Protein AF-A0A3D3NDR7-F1 (afdb_monomer_lite)

Sequence (93 aa):
GLAALLACQREIGSRRASLPYDIDGVVYKVDDLAAQERLGFVSRAPRFALAHKFPAAEALTEVLDISLQVGRTGALTPVARLAPVFVGGVTVT

Foldseek 3Di:
DVVVVVVVFVVVVVCQVVDPDHDFTDKDFDPDPVVQVVQADDPPGGRGMDTDGDDFFDDDWDFPDWDWDQDPVRDTDIDTDTDWDDGPHDTGD

Secondary structure (DSSP, 8-state):
-HHHHHHHHHHHHHHGGGSSS---EEEEE-S-HHHHHHH-EETTEESSEEEEEPPPP-----EEEEEEEE-TTS-EEEEEEE--EEETTEEE-

Radius of gyration: 20.39 Å; chains: 1; bounding box: 39×40×47 Å

pLDDT: mean 93.77, std 5.24, range [74.06, 98.19]

Structure (mmCIF, N/CA/C/O backbone):
data_AF-A0A3D3NDR7-F1
#
_entry.id   AF-A0A3D3NDR7-F1
#
loop_
_atom_site.group_PDB
_atom_site.id
_atom_site.type_symbol
_atom_site.label_atom_id
_atom_site.label_alt_id
_atom_site.label_comp_id
_atom_site.label_asym_id
_atom_site.label_entity_id
_atom_site.label_seq_id
_atom_site.pdbx_PDB_ins_code
_atom_site.Cartn_x
_atom_site.Cartn_y
_atom_site.Cartn_z
_atom_site.occupancy
_atom_site.B_iso_or_equiv
_atom_site.auth_seq_id
_atom_site.auth_comp_id
_atom_site.auth_asym_id
_atom_site.auth_atom_id
_atom_site.pdbx_PDB_model_num
ATOM 1 N N . GLY A 1 1 ? 1.282 -3.878 -22.451 1.00 88.62 1 GLY A N 1
ATOM 2 C CA . GLY A 1 1 ? 0.176 -2.891 -22.509 1.00 88.62 1 GLY A CA 1
ATOM 3 C C . GLY A 1 1 ? -0.692 -2.973 -21.260 1.00 88.62 1 GLY A C 1
ATOM 4 O O . GLY A 1 1 ? -0.471 -3.869 -20.455 1.00 88.62 1 GLY A O 1
ATOM 5 N N . LEU A 1 2 ? -1.675 -2.076 -21.091 1.00 93.00 2 LEU A N 1
ATOM 6 C CA . LEU A 1 2 ? -2.481 -1.948 -19.859 1.00 93.00 2 LEU A CA 1
ATOM 7 C C . LEU A 1 2 ? -3.135 -3.262 -19.397 1.00 93.00 2 LEU A C 1
ATOM 9 O O . LEU A 1 2 ? -3.038 -3.611 -18.225 1.00 93.00 2 LEU A O 1
ATOM 13 N N . ALA A 1 3 ? -3.749 -4.017 -20.312 1.00 96.88 3 ALA A N 1
ATOM 14 C CA . ALA A 1 3 ? -4.413 -5.279 -19.977 1.00 96.88 3 ALA A CA 1
ATOM 15 C C . ALA A 1 3 ? -3.466 -6.293 -19.307 1.00 96.88 3 ALA A C 1
ATOM 17 O O . ALA A 1 3 ? -3.857 -6.953 -18.346 1.00 96.88 3 ALA A O 1
ATOM 18 N N . ALA A 1 4 ? -2.212 -6.364 -19.766 1.00 96.38 4 ALA A N 1
ATOM 19 C CA . ALA A 1 4 ? -1.194 -7.241 -19.190 1.00 96.38 4 ALA A CA 1
ATOM 20 C C . ALA A 1 4 ? -0.767 -6.786 -17.785 1.00 96.38 4 ALA A C 1
ATOM 22 O O . ALA A 1 4 ? -0.602 -7.618 -16.899 1.00 96.38 4 ALA A O 1
ATOM 23 N N . LEU A 1 5 ? -0.653 -5.473 -17.554 1.00 96.31 5 LEU A N 1
ATOM 24 C CA . LEU A 1 5 ? -0.354 -4.928 -16.224 1.00 96.31 5 LEU A CA 1
ATOM 25 C C . LEU A 1 5 ? -1.467 -5.276 -15.226 1.00 96.31 5 LEU A C 1
ATOM 27 O O . LEU A 1 5 ? -1.191 -5.785 -14.144 1.00 96.31 5 LEU A O 1
ATOM 31 N N . LEU A 1 6 ? -2.729 -5.085 -15.624 1.00 96.38 6 LEU A N 1
ATOM 32 C CA . LEU A 1 6 ? -3.882 -5.442 -14.795 1.00 96.38 6 LEU A CA 1
ATOM 33 C C . LEU A 1 6 ? -3.980 -6.955 -14.548 1.00 96.38 6 LEU A C 1
ATOM 35 O O . LEU A 1 6 ? -4.378 -7.369 -13.464 1.00 96.38 6 LEU A O 1
ATOM 39 N N . ALA A 1 7 ? -3.626 -7.785 -15.532 1.00 97.12 7 ALA A N 1
ATOM 40 C CA . ALA A 1 7 ? -3.573 -9.234 -15.354 1.00 97.12 7 ALA A CA 1
ATOM 41 C C . ALA A 1 7 ? -2.499 -9.644 -14.335 1.00 97.12 7 ALA A C 1
ATOM 43 O O . ALA A 1 7 ? -2.805 -10.406 -13.423 1.00 97.12 7 ALA A O 1
ATOM 44 N N . CYS A 1 8 ? -1.297 -9.069 -14.433 1.00 95.88 8 CYS A N 1
ATOM 45 C CA . CYS A 1 8 ? -0.207 -9.285 -13.480 1.00 95.88 8 CYS A CA 1
ATOM 46 C C . CYS A 1 8 ? -0.614 -8.900 -12.047 1.00 95.88 8 CYS A C 1
ATOM 48 O O . CYS A 1 8 ? -0.412 -9.676 -11.115 1.00 95.88 8 CYS A O 1
ATOM 50 N N . GLN A 1 9 ? -1.268 -7.747 -11.863 1.00 96.00 9 GLN A N 1
ATOM 51 C CA . GLN A 1 9 ? -1.768 -7.337 -10.546 1.00 96.00 9 GLN A CA 1
ATOM 52 C C . GLN A 1 9 ? -2.770 -8.338 -9.965 1.00 96.00 9 GLN A C 1
ATOM 54 O O . GLN A 1 9 ? -2.662 -8.677 -8.787 1.00 96.00 9 GLN A O 1
ATOM 59 N N . ARG A 1 10 ? -3.703 -8.849 -10.777 1.00 95.62 10 ARG A N 1
ATOM 60 C CA . ARG A 1 10 ? -4.681 -9.849 -10.323 1.00 95.62 10 ARG A CA 1
ATOM 61 C C . ARG A 1 10 ? -4.023 -11.175 -9.969 1.00 95.62 10 ARG A C 1
ATOM 63 O O . ARG A 1 10 ? -4.363 -11.768 -8.949 1.00 95.62 10 ARG A O 1
ATOM 70 N N . GLU A 1 11 ? -3.076 -11.62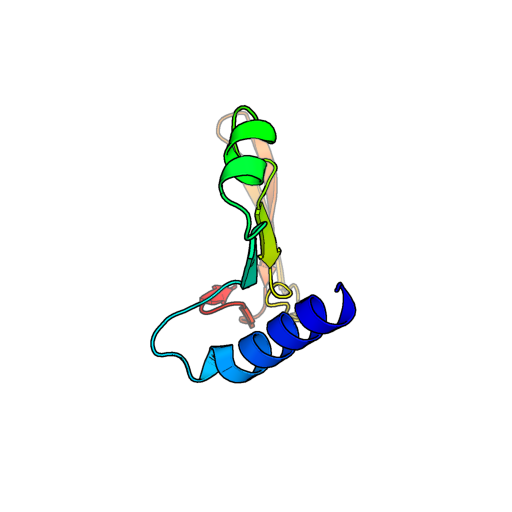4 -10.786 1.00 96.19 11 GLU A N 1
ATOM 71 C CA . GLU A 1 11 ? -2.329 -12.856 -10.539 1.00 96.19 11 GLU A CA 1
ATOM 72 C C . GLU A 1 11 ? -1.546 -12.767 -9.224 1.00 96.19 11 GLU A C 1
ATOM 74 O O . GLU A 1 11 ? -1.707 -13.622 -8.353 1.00 96.19 11 GLU A O 1
ATOM 79 N N . ILE A 1 12 ? -0.771 -11.697 -9.023 1.00 95.75 12 ILE A N 1
ATOM 80 C CA . ILE A 1 12 ? -0.031 -11.476 -7.773 1.00 95.75 12 ILE A CA 1
ATOM 81 C C . ILE A 1 12 ? -1.001 -11.353 -6.589 1.00 95.75 12 ILE A C 1
ATOM 83 O O . ILE A 1 12 ? -0.764 -11.950 -5.540 1.00 95.75 12 ILE A O 1
ATOM 87 N N . GLY A 1 13 ? -2.128 -10.655 -6.768 1.00 93.44 13 GLY A N 1
ATOM 88 C CA . GLY A 1 13 ? -3.183 -10.536 -5.761 1.00 93.44 13 GLY A CA 1
ATOM 89 C C . GLY A 1 13 ? -3.742 -11.887 -5.308 1.00 93.44 13 GLY A C 1
ATOM 90 O O . GLY A 1 13 ? -3.874 -12.113 -4.108 1.00 93.44 13 GLY A O 1
ATOM 91 N N . SER A 1 14 ? -3.988 -12.819 -6.237 1.00 94.38 14 SER A N 1
ATOM 92 C CA . SER A 1 14 ? -4.463 -14.175 -5.908 1.00 94.38 14 SER A CA 1
ATOM 93 C C . SER A 1 14 ? -3.456 -15.000 -5.102 1.00 94.38 14 SER A C 1
ATOM 95 O O . SER A 1 14 ? -3.841 -15.872 -4.326 1.00 94.38 14 SER A O 1
ATOM 97 N N . ARG A 1 15 ? -2.162 -14.697 -5.240 1.00 94.38 15 ARG A N 1
ATOM 98 C CA . ARG A 1 15 ? -1.067 -15.389 -4.549 1.00 94.38 15 ARG A CA 1
ATOM 99 C C . ARG A 1 15 ? -0.668 -14.714 -3.242 1.00 94.38 15 ARG A C 1
ATOM 101 O O . ARG A 1 15 ? 0.105 -15.304 -2.493 1.00 94.38 15 ARG A O 1
ATOM 108 N N . ARG A 1 16 ? -1.205 -13.526 -2.940 1.00 90.62 16 ARG A N 1
ATOM 109 C CA . ARG A 1 16 ? -0.871 -12.721 -1.754 1.00 90.62 16 ARG A CA 1
ATOM 110 C C . ARG A 1 16 ? -0.852 -13.548 -0.468 1.00 90.62 16 ARG A C 1
ATOM 112 O O . ARG A 1 16 ? 0.136 -13.509 0.247 1.00 90.62 16 ARG A O 1
ATOM 119 N N . ALA A 1 17 ? -1.902 -14.330 -0.213 1.00 87.69 17 ALA A N 1
ATOM 120 C CA . ALA A 1 17 ? -2.031 -15.128 1.012 1.00 87.69 17 ALA A CA 1
ATOM 121 C C . ALA A 1 17 ? -1.048 -16.314 1.105 1.00 87.69 17 ALA A C 1
ATOM 123 O O . ALA A 1 17 ? -0.877 -16.883 2.176 1.00 87.69 17 ALA A O 1
ATOM 124 N N . SER A 1 18 ? -0.424 -16.707 -0.011 1.00 93.94 18 SER A N 1
ATOM 125 C CA . SER A 1 18 ? 0.550 -17.808 -0.063 1.00 93.94 18 SER A CA 1
ATOM 126 C C . SER A 1 18 ? 1.997 -17.354 0.129 1.00 93.94 18 SER A C 1
ATOM 128 O O . SER A 1 18 ? 2.894 -18.187 0.254 1.00 93.94 18 SER A O 1
ATOM 130 N N . LEU A 1 19 ? 2.246 -16.043 0.109 1.00 92.44 19 LEU A N 1
ATOM 131 C CA . LEU A 1 19 ? 3.587 -15.506 0.277 1.00 92.44 19 LEU A CA 1
ATOM 132 C C . LEU A 1 19 ? 3.986 -15.554 1.758 1.00 92.44 19 LEU A C 1
ATOM 134 O O . LEU A 1 19 ? 3.152 -15.304 2.625 1.00 92.44 19 LEU A O 1
ATOM 138 N N . PRO A 1 20 ? 5.268 -15.809 2.071 1.00 94.75 20 PRO A N 1
ATOM 139 C CA . PRO A 1 20 ? 5.761 -15.801 3.449 1.00 94.75 20 PRO A CA 1
ATOM 140 C C . PRO A 1 20 ? 5.910 -14.379 4.029 1.00 94.75 20 PRO A C 1
ATOM 142 O O . PRO A 1 20 ? 6.573 -14.191 5.045 1.00 94.75 20 PRO A O 1
ATOM 145 N N . TYR A 1 21 ? 5.355 -13.371 3.356 1.00 90.31 21 TYR A N 1
ATOM 146 C CA . TYR A 1 21 ? 5.414 -11.961 3.716 1.00 90.31 21 TYR A CA 1
ATOM 147 C C . TYR A 1 21 ? 4.188 -11.226 3.173 1.00 90.31 21 TYR A C 1
ATOM 149 O O . TYR A 1 21 ? 3.595 -11.628 2.168 1.00 90.31 21 TYR A O 1
ATOM 157 N N . ASP A 1 22 ? 3.856 -10.105 3.808 1.00 87.25 22 ASP A N 1
ATOM 158 C CA . ASP A 1 22 ? 2.772 -9.243 3.359 1.00 87.25 22 ASP A CA 1
ATOM 159 C C . ASP A 1 22 ? 3.176 -8.389 2.158 1.00 87.25 22 ASP A C 1
ATOM 161 O O . ASP A 1 22 ? 4.273 -7.833 2.077 1.00 87.25 22 ASP A O 1
ATOM 165 N N . ILE A 1 23 ? 2.231 -8.240 1.235 1.00 92.69 23 ILE A N 1
ATOM 166 C CA . ILE A 1 23 ? 2.291 -7.282 0.135 1.00 92.69 23 ILE A CA 1
ATOM 167 C C . ILE A 1 23 ? 1.005 -6.465 0.110 1.00 92.69 23 ILE A C 1
ATOM 169 O O . ILE A 1 23 ? -0.080 -6.977 0.392 1.00 92.69 23 ILE A O 1
ATOM 173 N N . ASP A 1 24 ? 1.114 -5.196 -0.263 1.00 91.31 24 ASP A N 1
ATOM 174 C CA . ASP A 1 24 ? -0.020 -4.271 -0.317 1.00 91.31 24 ASP A CA 1
ATOM 175 C C . ASP A 1 24 ? -0.384 -3.833 -1.742 1.00 91.31 24 ASP A C 1
ATOM 177 O O . ASP A 1 24 ? -1.291 -3.024 -1.928 1.00 91.31 24 ASP A O 1
ATOM 181 N N . GLY A 1 25 ? 0.279 -4.393 -2.755 1.00 94.50 25 GLY A N 1
ATOM 182 C CA . GLY A 1 25 ? 0.016 -4.125 -4.163 1.00 94.50 25 GLY A CA 1
ATOM 183 C C . GLY A 1 25 ? 1.157 -4.562 -5.072 1.00 94.50 25 GLY A C 1
ATOM 184 O O . GLY A 1 25 ? 1.996 -5.383 -4.707 1.00 94.50 25 GLY A O 1
ATOM 185 N N . VAL A 1 26 ? 1.195 -3.960 -6.258 1.00 97.00 26 VAL A N 1
ATOM 186 C CA . VAL A 1 26 ? 2.282 -4.096 -7.235 1.00 97.00 26 VAL A CA 1
ATOM 187 C C . VAL A 1 26 ? 2.817 -2.720 -7.616 1.00 97.00 26 VAL A C 1
ATOM 189 O O . VAL A 1 26 ? 2.102 -1.723 -7.535 1.00 97.00 26 VAL A O 1
ATOM 192 N N . VAL A 1 27 ? 4.068 -2.648 -8.065 1.00 97.75 27 VAL A N 1
ATOM 193 C CA . VAL A 1 27 ? 4.658 -1.408 -8.585 1.00 97.75 27 VAL A CA 1
ATOM 194 C C . VAL A 1 27 ? 4.960 -1.588 -10.063 1.00 97.75 27 VAL A C 1
ATOM 196 O O . VAL A 1 27 ? 5.769 -2.436 -10.432 1.00 97.75 27 VAL A O 1
ATOM 199 N N . TYR A 1 28 ? 4.340 -0.772 -10.910 1.00 97.44 28 TYR A N 1
ATOM 200 C CA . TYR A 1 28 ? 4.695 -0.693 -12.323 1.00 97.44 28 TYR A CA 1
ATOM 201 C C . TYR A 1 28 ? 5.855 0.274 -12.495 1.00 97.44 28 TYR A C 1
ATOM 203 O O . TYR A 1 28 ? 5.832 1.364 -11.925 1.00 97.44 28 TYR A O 1
ATOM 211 N N . LYS A 1 29 ? 6.854 -0.112 -13.287 1.00 97.44 29 LYS A N 1
ATOM 212 C CA . LYS A 1 29 ? 8.012 0.719 -13.618 1.00 97.44 29 LYS A CA 1
ATOM 213 C C . LYS A 1 29 ? 8.198 0.740 -15.128 1.00 97.44 29 LYS A C 1
ATOM 215 O O . LYS A 1 29 ? 7.996 -0.281 -15.783 1.00 97.44 29 LYS A O 1
ATOM 220 N N . VAL A 1 30 ? 8.566 1.896 -15.671 1.00 97.69 30 VAL A N 1
ATOM 221 C CA . VAL A 1 30 ? 9.058 1.989 -17.051 1.00 97.69 30 VAL A CA 1
ATOM 222 C C . VAL A 1 30 ? 10.362 1.202 -17.139 1.00 97.69 30 VAL A C 1
ATOM 224 O O . VAL A 1 30 ? 11.265 1.458 -16.355 1.00 97.69 30 VAL A O 1
ATOM 227 N N . ASP A 1 31 ? 10.452 0.248 -18.059 1.00 97.31 31 ASP A N 1
ATOM 228 C CA . ASP A 1 31 ? 11.597 -0.670 -18.138 1.00 97.31 31 ASP A CA 1
ATOM 229 C C . ASP A 1 31 ? 12.875 0.006 -18.676 1.00 97.31 31 ASP A C 1
ATOM 231 O O . ASP A 1 31 ? 13.967 -0.231 -18.168 1.00 97.31 31 ASP A O 1
ATOM 235 N N . ASP A 1 32 ? 12.737 0.925 -19.640 1.00 98.06 32 ASP A N 1
ATOM 236 C CA . ASP A 1 32 ? 13.864 1.681 -20.208 1.00 98.06 32 ASP A CA 1
ATOM 237 C C . ASP A 1 32 ? 14.492 2.633 -19.173 1.00 98.06 32 ASP A C 1
ATOM 239 O O . ASP A 1 32 ? 13.893 3.640 -18.785 1.00 98.06 32 ASP A O 1
ATOM 243 N N . LEU A 1 33 ? 15.734 2.344 -18.774 1.00 97.44 33 LEU A N 1
ATOM 244 C CA . LEU A 1 33 ? 16.499 3.136 -17.808 1.00 97.44 33 LEU A CA 1
ATOM 245 C C . LEU A 1 33 ? 16.757 4.568 -18.291 1.00 97.44 33 LEU A C 1
ATOM 247 O O . LEU A 1 33 ? 16.634 5.506 -17.505 1.00 97.44 33 LEU A O 1
ATOM 251 N N . ALA A 1 34 ? 17.017 4.766 -19.587 1.00 98.19 34 ALA A N 1
ATOM 252 C CA . ALA A 1 34 ? 17.224 6.106 -20.128 1.00 98.19 34 ALA A CA 1
ATOM 253 C C . ALA A 1 34 ? 15.928 6.930 -20.054 1.00 98.19 34 ALA A C 1
ATOM 255 O O . ALA A 1 34 ? 15.953 8.141 -19.826 1.00 98.19 34 ALA A O 1
ATOM 256 N N . ALA A 1 35 ? 14.766 6.288 -20.216 1.00 97.69 35 ALA A N 1
ATOM 257 C CA . ALA A 1 35 ? 13.481 6.936 -19.977 1.00 97.69 35 ALA A CA 1
ATOM 258 C C . ALA A 1 35 ? 13.265 7.269 -18.497 1.00 97.69 35 ALA A C 1
ATOM 260 O O . ALA A 1 35 ? 12.728 8.339 -18.213 1.00 97.69 35 ALA A O 1
ATOM 261 N N . GLN A 1 36 ? 13.690 6.414 -17.560 1.00 98.12 36 GLN A N 1
ATOM 262 C CA . GLN A 1 36 ? 13.608 6.721 -16.127 1.00 98.12 36 GLN A CA 1
ATOM 263 C C . GLN A 1 36 ? 14.423 7.971 -15.770 1.00 98.12 36 GLN A C 1
ATOM 265 O O . GLN A 1 36 ? 13.897 8.864 -15.104 1.00 98.12 36 GLN A O 1
ATOM 270 N N . GLU A 1 37 ? 15.658 8.077 -16.270 1.00 97.25 37 GLU A N 1
ATOM 271 C CA . GLU A 1 37 ? 16.525 9.248 -16.071 1.00 97.25 37 GLU A CA 1
ATOM 272 C C . GLU A 1 37 ? 15.893 10.527 -16.629 1.00 97.25 37 GLU A C 1
ATOM 274 O O . GLU A 1 37 ? 15.813 11.537 -15.929 1.00 97.25 37 GLU A O 1
ATOM 279 N N . ARG A 1 38 ? 15.365 10.474 -17.862 1.00 97.75 38 ARG A N 1
ATOM 280 C CA . ARG A 1 38 ? 14.670 11.614 -18.488 1.00 97.75 38 ARG A CA 1
ATOM 281 C C . ARG A 1 38 ? 13.401 12.018 -17.737 1.00 97.75 38 ARG A C 1
ATOM 283 O O . ARG A 1 38 ? 13.076 13.201 -17.666 1.00 97.75 38 ARG A O 1
ATOM 290 N N . LEU A 1 39 ? 12.642 11.047 -17.228 1.00 97.62 39 LEU A N 1
ATOM 291 C CA . LEU A 1 39 ? 11.401 11.295 -16.495 1.00 97.62 39 LEU A CA 1
ATOM 292 C C . LEU A 1 39 ? 11.674 11.889 -15.112 1.00 97.62 39 LEU A C 1
ATOM 294 O O . LEU A 1 39 ? 10.921 12.769 -14.687 1.00 97.62 39 LEU A O 1
ATOM 298 N N . GLY A 1 40 ? 12.731 11.432 -14.441 1.00 96.88 40 GLY A N 1
ATOM 299 C CA . GLY A 1 40 ? 13.198 11.952 -13.163 1.00 96.88 40 GLY A CA 1
ATOM 300 C C . GLY A 1 40 ? 12.206 11.773 -12.008 1.00 96.88 40 GLY A C 1
ATOM 301 O O . GLY A 1 40 ? 11.347 10.883 -11.999 1.00 96.88 40 GLY A O 1
ATOM 302 N N . PHE A 1 41 ? 12.336 12.646 -11.010 1.00 97.31 41 PHE A N 1
ATOM 303 C CA . PHE A 1 41 ? 11.607 12.596 -9.743 1.00 97.31 41 PHE A CA 1
ATOM 304 C C . PHE A 1 41 ? 10.871 13.913 -9.485 1.00 97.31 41 PHE A C 1
ATOM 306 O O . PHE A 1 41 ? 11.333 14.987 -9.864 1.00 97.31 41 PHE A O 1
ATOM 313 N N . VAL A 1 42 ? 9.734 13.828 -8.799 1.00 95.00 42 VAL A N 1
ATOM 314 C CA . VAL A 1 42 ? 9.154 14.954 -8.053 1.00 95.00 42 VAL A CA 1
ATOM 315 C C . VAL A 1 42 ? 9.609 14.877 -6.594 1.00 95.00 42 VAL A C 1
ATOM 317 O O . VAL A 1 42 ? 10.207 13.885 -6.182 1.00 95.00 42 VAL A O 1
ATOM 320 N N . SER A 1 43 ? 9.289 15.890 -5.783 1.00 92.25 43 SER A N 1
ATOM 321 C CA . SER A 1 43 ? 9.778 16.042 -4.399 1.00 92.25 43 SER A CA 1
ATOM 322 C C . SER A 1 43 ? 9.603 14.822 -3.484 1.00 92.25 43 SER A C 1
ATOM 324 O O . SER A 1 43 ? 10.299 14.723 -2.477 1.00 92.25 43 SER A O 1
ATOM 326 N N . ARG A 1 44 ? 8.678 13.904 -3.795 1.00 93.19 44 ARG A N 1
ATOM 327 C CA . ARG A 1 44 ? 8.375 12.728 -2.963 1.00 93.19 44 ARG A CA 1
ATOM 328 C C . ARG A 1 44 ? 8.295 11.395 -3.715 1.00 93.19 44 ARG A C 1
ATOM 330 O O . ARG A 1 44 ? 8.031 10.385 -3.072 1.00 93.19 44 ARG A O 1
ATOM 337 N N . ALA A 1 45 ? 8.468 11.363 -5.041 1.00 94.62 45 ALA A N 1
ATOM 338 C CA . ALA A 1 45 ? 8.278 10.133 -5.820 1.00 94.62 45 ALA A CA 1
ATOM 339 C C . ALA A 1 45 ? 8.922 10.183 -7.222 1.00 94.62 45 ALA A C 1
ATOM 341 O O . ALA A 1 45 ? 9.012 11.260 -7.817 1.00 94.62 45 ALA A O 1
ATOM 342 N N . PRO A 1 46 ? 9.327 9.033 -7.794 1.00 97.25 46 PRO A N 1
ATOM 343 C CA . PRO A 1 46 ? 9.702 8.934 -9.206 1.00 97.25 46 PRO A CA 1
ATOM 344 C C . PRO A 1 46 ? 8.499 9.173 -10.126 1.00 97.25 46 PRO A C 1
ATOM 346 O O . PRO A 1 46 ? 7.383 8.764 -9.817 1.00 97.25 46 PRO A O 1
ATOM 349 N N . ARG A 1 47 ? 8.727 9.768 -11.302 1.00 97.50 47 ARG A N 1
ATOM 350 C CA . ARG A 1 47 ? 7.682 9.937 -12.334 1.00 97.50 47 ARG A CA 1
ATOM 351 C C . ARG A 1 47 ? 7.482 8.690 -13.201 1.00 97.50 47 ARG A C 1
ATOM 353 O O . ARG A 1 47 ? 6.467 8.565 -13.875 1.00 97.50 47 ARG A O 1
ATOM 360 N N . PHE A 1 48 ? 8.448 7.776 -13.187 1.00 97.38 48 PHE A N 1
ATOM 361 C CA . PHE A 1 48 ? 8.491 6.574 -14.024 1.00 97.38 48 PHE A CA 1
ATOM 362 C C . PHE A 1 48 ? 7.950 5.310 -13.338 1.00 97.38 48 PHE A C 1
ATOM 364 O O . PHE A 1 48 ? 8.016 4.225 -13.919 1.00 97.38 48 PHE A O 1
ATOM 371 N N . ALA A 1 49 ? 7.450 5.420 -12.105 1.00 97.50 49 ALA A N 1
ATOM 372 C CA . ALA A 1 49 ? 6.904 4.289 -11.368 1.00 97.50 49 ALA A CA 1
ATOM 373 C C . ALA A 1 49 ? 5.595 4.646 -10.661 1.00 97.50 49 ALA A C 1
ATOM 375 O O . ALA A 1 49 ? 5.420 5.766 -10.189 1.00 97.50 49 ALA A O 1
ATOM 376 N N . LEU A 1 50 ? 4.689 3.673 -10.568 1.00 96.12 50 LEU A N 1
ATOM 377 C CA . LEU A 1 50 ? 3.387 3.822 -9.923 1.00 96.12 50 LEU A CA 1
ATOM 378 C C . LEU A 1 50 ? 3.076 2.592 -9.071 1.00 96.12 50 LEU A C 1
ATOM 380 O O . LEU A 1 50 ? 3.132 1.463 -9.558 1.00 96.12 50 LEU A O 1
ATOM 384 N N . ALA A 1 51 ? 2.719 2.821 -7.808 1.00 96.62 51 ALA A N 1
ATOM 385 C CA . ALA A 1 51 ? 2.223 1.779 -6.918 1.00 96.62 51 ALA A CA 1
ATOM 386 C C . ALA A 1 51 ? 0.714 1.580 -7.130 1.00 96.62 51 ALA A C 1
ATOM 388 O O . ALA A 1 51 ? -0.081 2.480 -6.869 1.00 96.62 51 ALA A O 1
ATOM 389 N N . HIS A 1 52 ? 0.321 0.394 -7.585 1.00 95.94 52 HIS A N 1
ATOM 390 C CA . HIS A 1 52 ? -1.065 -0.044 -7.698 1.00 95.94 52 HIS A CA 1
ATOM 391 C C . HIS A 1 52 ? -1.385 -0.945 -6.499 1.00 95.94 52 HIS A C 1
ATOM 393 O O . HIS A 1 52 ? -1.089 -2.142 -6.504 1.00 95.94 52 HIS A O 1
ATOM 399 N N . LYS A 1 53 ? -1.969 -0.341 -5.459 1.00 93.44 53 LYS A N 1
ATOM 400 C CA . LYS A 1 53 ? -2.333 -1.016 -4.206 1.00 93.44 53 LYS A CA 1
ATOM 401 C C . LYS A 1 53 ? -3.495 -1.995 -4.407 1.00 93.44 53 LYS A C 1
ATOM 403 O O . LYS A 1 53 ? -4.374 -1.758 -5.235 1.00 93.44 53 LYS A O 1
ATOM 408 N N . PHE A 1 54 ? -3.511 -3.089 -3.651 1.00 90.56 54 PHE A N 1
ATOM 409 C CA . PHE A 1 54 ? -4.708 -3.917 -3.514 1.00 90.56 54 PHE A CA 1
ATOM 410 C C . PHE A 1 54 ? -5.808 -3.133 -2.789 1.00 90.56 54 PHE A C 1
ATOM 412 O O . PHE A 1 54 ? -5.487 -2.206 -2.039 1.00 90.56 54 PHE A O 1
ATOM 419 N N . PRO A 1 55 ? -7.089 -3.501 -2.979 1.00 84.25 55 PRO A N 1
ATOM 420 C CA . PRO A 1 55 ? -8.162 -2.969 -2.154 1.00 84.25 55 PRO A CA 1
ATOM 421 C C . PRO A 1 55 ? -7.804 -3.099 -0.673 1.00 84.25 55 PRO A C 1
ATOM 423 O O . PRO A 1 55 ? -7.231 -4.115 -0.252 1.00 84.25 55 PRO A O 1
ATOM 426 N N . ALA A 1 56 ? -8.107 -2.055 0.098 1.00 78.62 56 ALA A N 1
ATOM 427 C CA . ALA A 1 56 ? -7.978 -2.124 1.542 1.00 78.62 56 ALA A CA 1
ATOM 428 C C . ALA A 1 56 ? -8.835 -3.286 2.062 1.00 78.62 56 ALA A C 1
ATOM 430 O O . ALA A 1 56 ? -9.868 -3.620 1.480 1.00 78.62 56 ALA A O 1
ATOM 431 N N . ALA A 1 57 ? -8.387 -3.925 3.140 1.00 75.94 57 ALA A N 1
ATOM 432 C CA . ALA A 1 57 ? -9.262 -4.849 3.839 1.00 75.94 57 ALA A CA 1
ATOM 433 C C . ALA A 1 57 ? -10.418 -4.029 4.419 1.00 75.94 57 ALA A C 1
ATOM 435 O O . ALA A 1 57 ? -10.188 -3.097 5.185 1.00 75.94 57 ALA A O 1
ATOM 436 N N . GLU A 1 58 ? -11.638 -4.367 4.029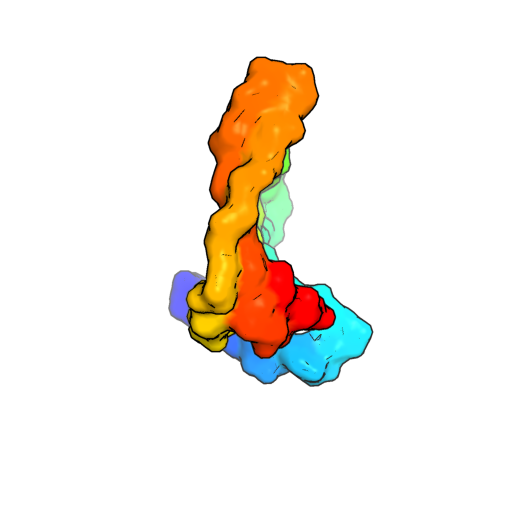 1.00 82.06 58 GLU A N 1
ATOM 437 C CA . GLU A 1 58 ? -12.861 -3.766 4.542 1.00 82.06 58 GLU A CA 1
ATOM 438 C C . GLU A 1 58 ? -13.673 -4.863 5.221 1.00 82.06 58 GLU A C 1
ATOM 440 O O . GLU A 1 58 ? -13.705 -6.006 4.761 1.00 82.06 58 GLU A O 1
ATOM 445 N N . ALA A 1 59 ? -14.320 -4.519 6.329 1.00 85.94 59 ALA A N 1
ATOM 446 C CA . ALA A 1 59 ? -15.240 -5.408 7.012 1.00 85.94 59 ALA A CA 1
ATOM 447 C C . ALA A 1 59 ? -16.424 -4.604 7.541 1.00 85.94 59 ALA A C 1
ATOM 449 O O . ALA A 1 59 ? -16.280 -3.447 7.940 1.00 85.94 59 ALA A O 1
ATOM 450 N N . LEU A 1 60 ? -17.595 -5.232 7.544 1.00 92.31 60 LEU A N 1
ATOM 451 C CA . LEU A 1 60 ? -18.794 -4.673 8.154 1.00 92.31 60 LEU A CA 1
ATOM 452 C C . LEU A 1 60 ? -18.839 -5.087 9.624 1.00 92.31 60 LEU A C 1
ATOM 454 O O . LEU A 1 60 ? -18.572 -6.242 9.952 1.00 92.31 60 LEU A O 1
ATOM 458 N N . THR A 1 61 ? -19.188 -4.146 10.496 1.00 95.81 61 THR A N 1
ATOM 459 C CA . THR A 1 61 ? -19.426 -4.409 11.916 1.00 95.81 61 THR A CA 1
ATOM 460 C C . THR A 1 61 ? -20.487 -3.464 12.468 1.00 95.81 61 THR A C 1
AT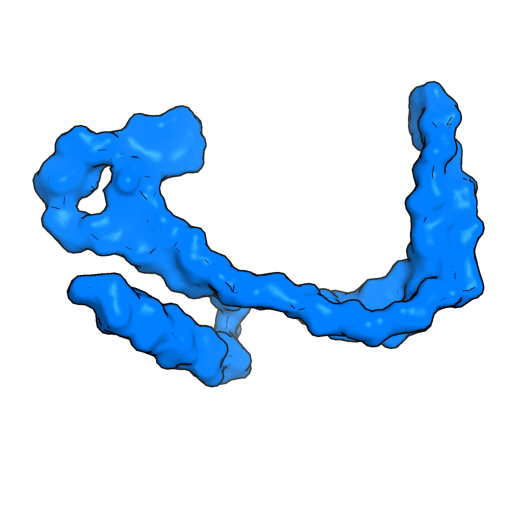OM 462 O O . THR A 1 61 ? -20.838 -2.467 11.835 1.00 95.81 61 THR A O 1
ATOM 465 N N . GLU A 1 62 ? -21.010 -3.793 13.642 1.00 96.69 62 GLU A N 1
ATOM 466 C CA . GLU A 1 62 ? -21.999 -2.995 14.354 1.00 96.69 62 GLU A CA 1
ATOM 467 C C . GLU A 1 62 ? -21.322 -1.917 15.210 1.00 96.69 62 GLU A C 1
ATOM 469 O O . GLU A 1 62 ? -20.311 -2.170 15.872 1.00 96.69 62 GLU A O 1
ATOM 474 N N . VAL A 1 63 ? -21.891 -0.709 15.213 1.00 97.00 63 VAL A N 1
ATOM 475 C CA . VAL A 1 63 ? -21.507 0.353 16.150 1.00 97.00 63 VAL A CA 1
ATOM 476 C C . VAL A 1 63 ? -22.280 0.135 17.444 1.00 97.00 63 VAL A C 1
ATOM 478 O O . VAL A 1 63 ? -23.500 0.263 17.458 1.00 97.00 63 VAL A O 1
ATOM 481 N N . LEU A 1 64 ? -21.569 -0.181 18.523 1.00 97.50 64 LEU A N 1
ATOM 482 C CA . LEU A 1 64 ? -22.168 -0.466 19.826 1.00 97.50 64 LEU A CA 1
ATOM 483 C C . LEU A 1 64 ? -22.414 0.808 20.638 1.00 97.50 64 LEU A C 1
ATOM 485 O O . LEU A 1 64 ? -23.405 0.896 21.355 1.00 97.50 64 LEU A O 1
ATOM 489 N N . ASP A 1 65 ? -21.506 1.782 20.550 1.00 97.25 65 ASP A N 1
ATOM 490 C CA . ASP A 1 65 ? -21.589 3.042 21.296 1.00 97.25 65 ASP A CA 1
ATOM 491 C C . ASP A 1 65 ? -20.703 4.132 20.662 1.00 97.25 65 ASP A C 1
ATOM 493 O O . ASP A 1 65 ? -19.808 3.838 19.865 1.00 97.25 65 ASP A O 1
ATOM 497 N N . ILE A 1 66 ? -20.916 5.397 21.032 1.00 96.75 66 ILE A N 1
ATOM 498 C CA . ILE A 1 66 ? -20.058 6.528 20.660 1.00 96.75 66 ILE A CA 1
ATOM 499 C C . ILE A 1 66 ? -19.686 7.315 21.917 1.00 96.75 66 ILE A C 1
ATOM 501 O O . ILE A 1 66 ? -20.518 7.973 22.537 1.00 96.75 66 ILE A O 1
ATOM 505 N N . SER A 1 67 ? -18.393 7.321 22.243 1.00 96.56 67 SER A N 1
ATOM 506 C CA . SER A 1 67 ? -17.847 8.088 23.368 1.00 96.56 67 SER A CA 1
ATOM 507 C C . SER A 1 67 ? -17.198 9.392 22.902 1.00 96.56 67 SER A C 1
ATOM 509 O O . SER A 1 67 ? -16.619 9.448 21.818 1.00 96.56 67 SER A O 1
ATOM 511 N N . LEU A 1 68 ? -17.267 10.450 23.712 1.00 97.44 68 LEU A N 1
ATOM 512 C CA . LEU A 1 68 ? -16.623 11.732 23.410 1.00 97.44 68 LEU A CA 1
ATOM 513 C C . LEU A 1 68 ? -15.282 11.846 24.138 1.00 97.44 68 LEU A C 1
ATOM 515 O O . LEU A 1 68 ? -15.221 11.743 25.362 1.00 97.44 68 LEU A O 1
ATOM 519 N N . GLN A 1 69 ? -14.211 12.106 23.390 1.00 96.69 69 GLN A N 1
ATOM 520 C CA . GLN A 1 69 ? -12.886 12.394 23.935 1.00 96.69 69 GLN A CA 1
ATOM 521 C C . GLN A 1 69 ? -12.566 13.883 23.830 1.00 96.69 69 GLN A C 1
ATOM 523 O O . GLN A 1 69 ? -12.829 14.510 22.805 1.00 96.69 69 GLN A O 1
ATOM 528 N N . VAL A 1 70 ? -11.959 14.446 24.875 1.00 96.94 70 VAL A N 1
ATOM 529 C CA . VAL A 1 70 ? -11.499 15.840 24.889 1.00 96.94 70 VAL A CA 1
ATOM 530 C C . VAL A 1 70 ? -10.011 15.872 24.553 1.00 96.94 70 VAL A C 1
ATOM 532 O O . VAL A 1 70 ? -9.180 15.359 25.301 1.00 96.94 70 VAL A O 1
ATOM 535 N N . GLY A 1 71 ? -9.665 16.467 23.415 1.00 95.06 71 GLY A N 1
ATOM 536 C CA . GLY A 1 71 ? -8.282 16.656 22.992 1.00 95.06 71 GLY A CA 1
ATOM 537 C C . GLY A 1 71 ? -7.552 17.707 23.832 1.00 95.06 71 GLY A C 1
ATOM 538 O O . GLY A 1 71 ? -8.164 18.522 24.518 1.00 95.06 71 GLY A O 1
ATOM 539 N N . ARG A 1 72 ? -6.218 17.755 23.719 1.00 95.94 72 ARG A N 1
ATOM 540 C CA . ARG A 1 72 ? -5.364 18.699 24.477 1.00 95.94 72 ARG A CA 1
ATOM 541 C C . ARG A 1 72 ? -5.717 20.180 24.272 1.00 95.94 72 ARG A C 1
ATOM 543 O O . ARG A 1 72 ? -5.386 21.000 25.115 1.00 95.94 72 ARG A O 1
ATOM 550 N N . THR A 1 73 ? -6.363 20.518 23.159 1.00 95.88 73 THR A N 1
ATOM 551 C CA . THR A 1 73 ? -6.822 21.875 22.820 1.00 95.88 73 THR A CA 1
ATOM 552 C C . THR A 1 73 ? -8.309 22.107 23.123 1.00 95.88 73 THR A C 1
ATOM 554 O O . THR A 1 73 ? -8.851 23.133 22.728 1.00 95.88 73 THR A O 1
ATOM 557 N N . GLY A 1 74 ? -8.992 21.161 23.779 1.00 95.06 74 GLY A N 1
ATOM 558 C CA . GLY A 1 74 ? -10.431 21.220 24.065 1.00 95.06 74 GLY A CA 1
ATOM 559 C C . GLY A 1 74 ? -11.334 20.687 22.945 1.00 95.06 74 GLY A C 1
ATOM 560 O O . GLY A 1 74 ? -12.552 20.686 23.10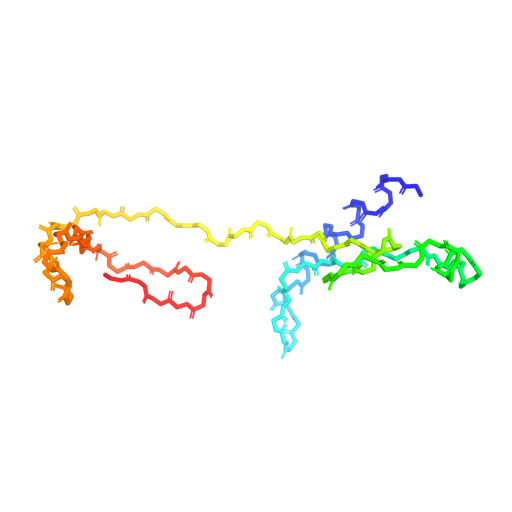1 1.00 95.06 74 GLY A O 1
ATOM 561 N N . ALA A 1 75 ? -10.771 20.213 21.828 1.00 96.44 75 ALA A N 1
ATOM 562 C CA . ALA A 1 75 ? -11.549 19.636 20.731 1.00 96.44 75 ALA A CA 1
ATOM 563 C C . ALA A 1 75 ? -12.276 18.351 21.169 1.00 96.44 75 ALA A C 1
ATOM 565 O O . ALA A 1 75 ? -11.640 17.426 21.674 1.00 96.44 75 ALA A O 1
ATOM 566 N N . LEU A 1 76 ? -13.590 18.279 20.939 1.00 96.88 76 LEU A N 1
ATOM 567 C CA . LEU A 1 76 ? -14.400 17.088 21.207 1.00 96.88 76 LEU A CA 1
ATOM 568 C C . LEU A 1 76 ? -14.347 16.141 20.004 1.00 96.88 76 LEU A C 1
ATOM 570 O O . LEU A 1 76 ? -14.814 16.485 18.922 1.00 96.88 76 LEU A O 1
ATOM 574 N N . THR A 1 77 ? -13.779 14.952 20.196 1.00 96.44 77 THR A N 1
ATOM 575 C CA . THR A 1 77 ? -13.647 13.923 19.157 1.00 96.44 77 THR A CA 1
ATOM 576 C C . THR A 1 77 ? -14.563 12.743 19.482 1.00 96.44 77 THR A C 1
ATOM 578 O O . THR A 1 77 ? -14.348 12.094 20.509 1.00 96.44 77 THR A O 1
ATOM 581 N N . PRO A 1 78 ? -15.577 12.442 18.653 1.00 96.94 78 PRO A N 1
ATOM 582 C CA . PRO A 1 78 ? -16.375 11.235 18.816 1.00 96.94 78 PRO A CA 1
ATOM 583 C C . PRO A 1 78 ? -15.560 10.006 18.402 1.00 96.94 78 PRO A C 1
ATOM 585 O O . PRO A 1 78 ? -14.988 9.965 17.314 1.00 96.94 78 PRO A O 1
ATOM 588 N N . VAL A 1 79 ? -15.519 9.000 19.271 1.00 96.69 79 VAL A N 1
ATOM 58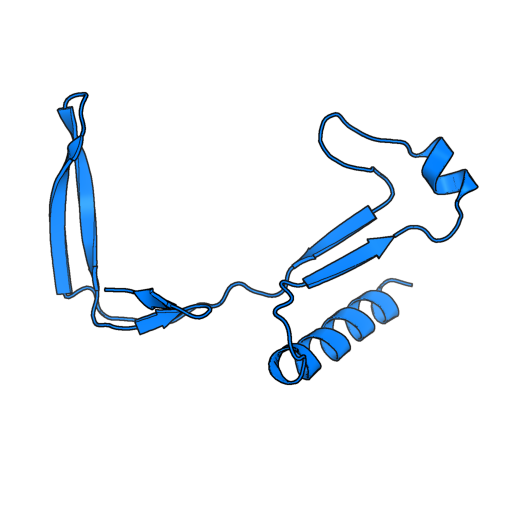9 C CA . VAL A 1 79 ? -14.849 7.718 19.039 1.00 96.69 79 VAL A CA 1
ATOM 590 C C . VAL A 1 79 ? -15.883 6.607 19.165 1.00 96.69 79 VAL A C 1
ATOM 592 O O . VAL A 1 79 ? -16.455 6.400 20.241 1.00 96.69 79 VAL A O 1
ATOM 595 N N . ALA A 1 80 ? -16.124 5.915 18.052 1.00 96.69 80 ALA A N 1
ATOM 596 C CA . ALA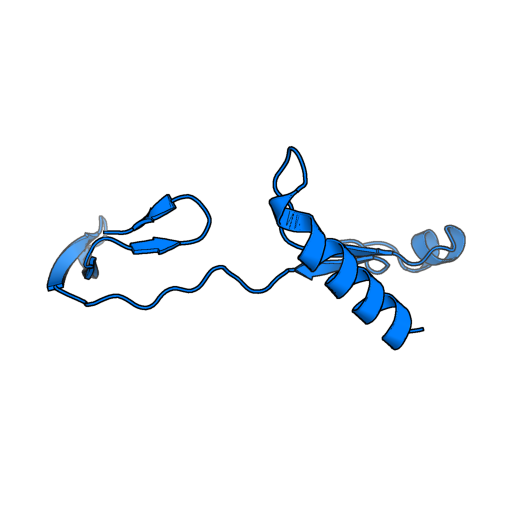 A 1 80 ? -17.018 4.768 17.992 1.00 96.69 80 ALA A CA 1
ATOM 597 C C . ALA A 1 80 ? -16.396 3.558 18.700 1.00 96.69 80 ALA A C 1
ATOM 599 O O . ALA A 1 80 ? -15.202 3.299 18.559 1.00 96.69 80 ALA A O 1
ATOM 600 N N . ARG A 1 81 ? -17.227 2.818 19.431 1.00 95.12 81 ARG A N 1
ATOM 601 C CA . ARG A 1 81 ? -16.938 1.474 19.931 1.00 95.12 81 ARG A CA 1
ATOM 602 C C . ARG A 1 81 ? -17.680 0.489 19.045 1.00 95.12 81 ARG A C 1
ATOM 604 O O . ARG A 1 81 ? -18.889 0.615 18.858 1.00 95.12 81 ARG A O 1
ATOM 611 N N . LEU A 1 82 ? -16.954 -0.448 18.471 1.00 96.81 82 LEU A N 1
ATOM 612 C CA . LEU A 1 82 ? -17.419 -1.380 17.462 1.00 96.81 82 LEU A CA 1
ATOM 613 C C . LEU A 1 82 ? -17.508 -2.788 18.052 1.00 96.81 82 LEU A C 1
ATOM 615 O O . LEU A 1 82 ? -16.722 -3.172 18.921 1.00 96.81 82 LEU A O 1
ATOM 619 N N . ALA A 1 83 ? -18.437 -3.595 17.546 1.00 96.50 83 ALA A N 1
ATOM 620 C CA . ALA A 1 83 ? -18.352 -5.030 17.764 1.00 96.50 83 ALA A CA 1
ATOM 621 C C . ALA A 1 83 ? -17.019 -5.542 17.167 1.00 96.50 83 ALA A C 1
ATOM 623 O O . ALA A 1 83 ? -16.647 -5.098 16.071 1.00 96.50 83 ALA A O 1
ATOM 624 N N . PRO A 1 84 ? -16.282 -6.439 17.858 1.00 95.38 84 PRO A N 1
ATOM 625 C CA . PRO A 1 84 ? -14.968 -6.880 17.404 1.00 95.38 84 PRO A CA 1
ATOM 626 C C . PRO A 1 84 ? -14.989 -7.403 15.967 1.00 95.38 84 PRO A C 1
ATOM 628 O O . PRO A 1 84 ? -15.728 -8.335 15.648 1.00 95.38 84 PRO A O 1
ATOM 631 N N . VAL A 1 85 ? -14.154 -6.823 15.105 1.00 93.38 85 VAL A N 1
ATOM 632 C CA . VAL A 1 85 ? -14.068 -7.192 13.687 1.00 93.38 85 VAL A CA 1
ATOM 633 C C . VAL A 1 85 ? -12.616 -7.279 13.231 1.00 93.38 85 VAL A C 1
ATOM 635 O O . VAL A 1 85 ? -11.779 -6.465 13.616 1.00 93.38 85 VAL A O 1
ATOM 638 N N . PHE A 1 86 ? -12.297 -8.282 12.414 1.00 86.19 86 PHE A N 1
ATOM 639 C CA . PHE A 1 86 ? -10.951 -8.463 11.877 1.00 86.19 86 PHE A CA 1
ATOM 640 C C . PHE A 1 86 ? -10.787 -7.691 10.565 1.00 86.19 86 PHE A C 1
ATOM 642 O O . PHE A 1 86 ? -11.485 -7.963 9.589 1.00 86.19 86 PHE A O 1
ATOM 649 N N . VAL A 1 87 ? -9.851 -6.742 10.534 1.00 85.94 87 VAL A N 1
ATOM 650 C CA . VAL A 1 87 ? -9.561 -5.898 9.370 1.00 85.94 87 VAL A CA 1
ATOM 651 C C . VAL A 1 87 ? -8.055 -5.864 9.148 1.00 85.94 87 VAL A C 1
ATOM 653 O O . VAL A 1 87 ? -7.302 -5.360 9.974 1.00 85.94 87 VAL A O 1
ATOM 656 N N . GLY A 1 88 ? -7.599 -6.400 8.016 1.00 74.06 88 GLY A N 1
ATOM 657 C CA . GLY A 1 88 ? -6.217 -6.212 7.562 1.00 74.06 88 GLY A CA 1
ATOM 658 C C . GLY A 1 88 ? -5.135 -6.720 8.521 1.00 74.06 88 GLY A C 1
ATOM 659 O O . GLY A 1 88 ? -4.077 -6.107 8.596 1.00 74.06 88 GLY A O 1
ATOM 660 N N . GLY A 1 89 ? -5.386 -7.814 9.250 1.00 75.69 89 GLY A N 1
ATOM 661 C CA . GLY A 1 89 ? -4.401 -8.424 10.153 1.00 75.69 89 GLY A CA 1
ATOM 662 C C . GLY A 1 89 ? -4.581 -8.079 11.633 1.00 75.69 89 GLY A C 1
ATOM 663 O O . GLY A 1 89 ? -3.943 -8.703 12.477 1.00 75.69 89 GLY A O 1
ATOM 664 N N . VAL A 1 90 ? -5.458 -7.126 11.962 1.00 82.25 90 VAL A N 1
ATOM 665 C CA . VAL A 1 90 ? -5.731 -6.701 13.342 1.00 82.25 90 VAL A CA 1
ATOM 666 C C . VAL A 1 90 ? -7.219 -6.789 13.668 1.00 82.25 90 VAL A C 1
ATOM 668 O O . VAL A 1 90 ? -8.073 -6.655 12.792 1.00 82.25 90 VAL A O 1
ATOM 671 N N . THR A 1 91 ? -7.535 -7.002 14.944 1.00 89.12 91 THR A N 1
ATOM 672 C CA . THR A 1 91 ? -8.908 -6.913 15.455 1.00 89.12 91 THR A CA 1
ATOM 673 C C . THR A 1 91 ? -9.181 -5.487 15.918 1.00 89.12 91 THR A C 1
ATOM 675 O O . THR A 1 91 ? -8.438 -4.953 16.740 1.00 89.12 91 THR A O 1
ATOM 678 N N . VAL A 1 92 ? -10.245 -4.884 15.395 1.00 90.81 92 VAL A N 1
ATOM 679 C CA . VAL A 1 92 ? -10.713 -3.533 15.730 1.00 90.81 92 VAL A CA 1
ATOM 680 C C . VAL A 1 92 ? -11.941 -3.636 16.641 1.00 90.81 92 VAL A C 1
ATOM 682 O O . VAL A 1 92 ? -12.777 -4.516 16.434 1.00 90.81 92 VAL A O 1
ATOM 685 N N . THR A 1 93 ? -12.034 -2.750 17.638 1.00 89.81 93 THR A N 1
ATOM 686 C CA . THR A 1 93 ? -13.096 -2.668 18.664 1.00 89.81 93 THR A CA 1
ATOM 687 C C . THR A 1 93 ? -13.413 -1.223 19.005 1.00 89.81 93 THR A C 1
ATOM 689 O O . THR A 1 93 ? -12.480 -0.401 18.880 1.00 89.81 93 THR A O 1
#